Protein AF-A0A1X7T4N1-F1 (afdb_monomer_lite)

Structure (mmCIF, N/CA/C/O backbone):
data_AF-A0A1X7T4N1-F1
#
_entry.id   AF-A0A1X7T4N1-F1
#
loop_
_atom_site.group_PDB
_atom_site.id
_atom_site.type_symbol
_atom_site.label_atom_id
_atom_site.label_alt_id
_atom_site.label_comp_id
_atom_site.label_asym_id
_atom_site.label_entity_id
_atom_site.label_seq_id
_atom_site.pdbx_PDB_ins_code
_atom_site.Cartn_x
_atom_site.Cartn_y
_atom_site.Cartn_z
_atom_site.occupancy
_atom_site.B_iso_or_equiv
_atom_site.auth_seq_id
_atom_site.auth_comp_id
_atom_site.auth_asym_id
_atom_site.auth_atom_id
_atom_site.pdbx_PDB_model_num
ATOM 1 N N . MET A 1 1 ? 0.539 8.169 32.796 1.00 29.69 1 MET A N 1
ATOM 2 C CA . MET A 1 1 ? -0.488 8.700 31.880 1.00 29.69 1 MET A CA 1
ATOM 3 C C . MET A 1 1 ? -0.127 8.215 30.492 1.00 29.69 1 MET A C 1
ATOM 5 O O . MET A 1 1 ? 0.903 8.630 29.983 1.00 29.69 1 MET A O 1
ATOM 9 N N . GLU A 1 2 ? -0.883 7.270 29.940 1.00 35.09 2 GLU A N 1
ATOM 10 C CA . GLU A 1 2 ? -0.730 6.879 28.536 1.00 35.09 2 GLU A CA 1
ATOM 11 C C . GLU A 1 2 ? -1.145 8.078 27.681 1.00 35.09 2 GLU A C 1
ATOM 13 O O . GLU A 1 2 ? -2.238 8.615 27.873 1.00 35.09 2 GLU A O 1
ATOM 18 N N . GLU A 1 3 ? -0.260 8.556 26.802 1.00 34.53 3 GLU A N 1
ATOM 19 C CA . GLU A 1 3 ? -0.603 9.637 25.881 1.00 34.53 3 GLU A CA 1
ATOM 20 C C . GLU A 1 3 ? -1.884 9.258 25.127 1.00 34.53 3 GLU A C 1
ATOM 22 O O . GLU A 1 3 ? -1.980 8.145 24.590 1.00 34.53 3 GLU A O 1
ATOM 27 N N . PRO A 1 4 ? -2.887 10.151 25.053 1.00 43.91 4 PRO A N 1
ATOM 28 C CA . PRO A 1 4 ? -4.015 9.896 24.193 1.00 43.91 4 PRO A CA 1
ATOM 29 C C . PRO A 1 4 ? -3.459 9.878 22.772 1.00 43.91 4 PRO A C 1
ATOM 31 O O . PRO A 1 4 ? -3.096 10.916 22.217 1.00 43.91 4 PRO A O 1
ATOM 34 N N . ILE A 1 5 ? -3.403 8.696 22.158 1.00 49.25 5 ILE A N 1
ATOM 35 C CA . ILE A 1 5 ? -3.272 8.563 20.706 1.00 49.25 5 ILE A CA 1
ATOM 36 C C . ILE A 1 5 ? -4.593 9.086 20.129 1.00 49.25 5 ILE A C 1
ATOM 38 O O . ILE A 1 5 ? -5.535 8.361 19.830 1.00 49.25 5 ILE A O 1
ATOM 42 N N . GLY A 1 6 ? -4.687 10.412 20.116 1.00 42.44 6 GLY A N 1
ATOM 43 C CA . GLY A 1 6 ? -5.879 11.202 19.859 1.00 42.44 6 GLY A CA 1
ATOM 44 C C . GLY A 1 6 ? -5.749 12.048 18.603 1.00 42.44 6 GLY A C 1
ATOM 45 O O . GLY A 1 6 ? -6.636 12.843 18.312 1.00 42.44 6 GLY A O 1
ATOM 46 N N . SER A 1 7 ? -4.684 11.884 17.814 1.00 51.34 7 SER A N 1
ATOM 47 C CA . SER A 1 7 ? -4.579 12.587 16.541 1.00 51.34 7 SER A CA 1
ATOM 48 C C . SER A 1 7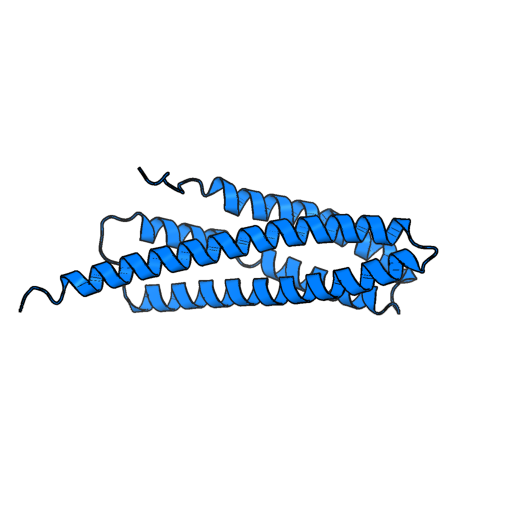 ? -4.697 11.612 15.363 1.00 51.34 7 SER A C 1
ATOM 50 O O . SER A 1 7 ? -3.736 11.098 14.794 1.00 51.34 7 SER A O 1
ATOM 52 N N . TRP A 1 8 ? -5.939 11.464 14.890 1.00 56.59 8 TRP A N 1
ATOM 53 C CA . TRP A 1 8 ? -6.275 11.078 13.506 1.00 56.59 8 TRP A CA 1
ATOM 54 C C . TRP A 1 8 ? -5.496 11.848 12.429 1.00 56.59 8 TRP A C 1
ATOM 56 O O . TRP A 1 8 ? -5.549 11.512 11.242 1.00 56.59 8 TRP A O 1
ATOM 66 N N . VAL A 1 9 ? -4.795 12.902 12.837 1.00 53.34 9 VAL A N 1
ATOM 67 C CA . VAL A 1 9 ? -3.825 13.649 12.053 1.00 53.34 9 VAL A CA 1
ATOM 68 C C . VAL A 1 9 ? -2.801 12.700 11.427 1.00 53.34 9 VAL A C 1
ATOM 70 O O . VAL A 1 9 ? -2.553 12.816 10.233 1.00 53.34 9 VAL A O 1
ATOM 73 N N . PHE A 1 10 ? -2.279 11.701 12.148 1.00 57.00 10 PHE A N 1
ATOM 74 C CA . PHE A 1 10 ? -1.190 10.854 11.636 1.00 57.00 10 PHE A CA 1
ATOM 75 C C . PHE A 1 10 ? -1.571 9.861 10.516 1.00 57.00 10 PHE A C 1
ATOM 77 O O . PHE A 1 10 ? -0.864 9.814 9.499 1.00 57.00 10 PHE A O 1
ATOM 84 N N . PRO A 1 11 ? -2.669 9.088 10.620 1.00 63.84 11 PRO A N 1
ATOM 85 C CA . PRO A 1 11 ? -3.108 8.188 9.548 1.00 63.84 11 PRO A CA 1
ATOM 86 C C . PRO A 1 11 ? -3.554 8.963 8.302 1.00 63.84 11 PRO A C 1
ATOM 88 O O . PRO A 1 11 ? -3.199 8.614 7.174 1.00 63.84 11 PRO A O 1
ATOM 91 N N . ARG A 1 12 ? -4.258 10.086 8.508 1.00 69.31 12 ARG A N 1
ATOM 92 C CA . ARG A 1 12 ? -4.685 10.992 7.434 1.00 69.31 12 ARG A CA 1
ATOM 93 C C . ARG A 1 12 ? -3.492 11.627 6.723 1.00 69.31 12 ARG A C 1
ATOM 95 O O . ARG A 1 12 ? -3.486 11.691 5.493 1.00 69.31 12 ARG A O 1
ATOM 102 N N . LEU A 1 13 ? -2.479 12.070 7.470 1.00 74.06 13 LEU A N 1
ATOM 103 C CA . LEU A 1 13 ? -1.241 12.607 6.908 1.00 74.06 13 LEU A CA 1
ATOM 104 C C . LEU A 1 13 ? -0.512 11.534 6.093 1.00 74.06 13 LEU A C 1
ATOM 106 O O . LEU A 1 13 ? -0.114 11.806 4.966 1.00 74.06 13 LEU A O 1
ATOM 110 N N . SER A 1 14 ? -0.418 10.303 6.605 1.00 76.06 14 SER A N 1
ATOM 111 C CA . SER A 1 14 ? 0.238 9.186 5.908 1.00 76.06 14 SER A CA 1
ATOM 112 C C . SER A 1 14 ? -0.446 8.857 4.575 1.00 76.06 14 SER A C 1
ATOM 114 O O . SER A 1 14 ? 0.233 8.738 3.559 1.00 76.06 14 SER A O 1
ATOM 116 N N . LEU A 1 15 ? -1.784 8.806 4.532 1.00 77.56 15 LEU A N 1
ATOM 117 C CA . LEU A 1 15 ? -2.533 8.619 3.278 1.00 77.56 15 LEU A CA 1
ATOM 118 C C . LEU A 1 15 ? -2.411 9.811 2.327 1.00 77.56 15 LEU A C 1
ATOM 120 O O . LEU A 1 15 ? -2.338 9.627 1.112 1.00 77.56 15 LEU A O 1
ATOM 124 N N . THR A 1 16 ? -2.369 11.032 2.862 1.00 82.94 16 THR A N 1
ATOM 125 C CA . THR A 1 16 ? -2.185 12.247 2.056 1.00 82.94 16 THR A CA 1
ATOM 126 C C . THR A 1 16 ? -0.805 12.251 1.400 1.00 82.94 16 THR A C 1
ATOM 128 O O . THR A 1 16 ? -0.687 12.508 0.203 1.00 82.94 16 THR A O 1
ATOM 131 N N . LEU A 1 17 ? 0.240 11.925 2.163 1.00 84.62 17 LEU A N 1
ATOM 132 C CA . LEU A 1 17 ? 1.609 11.816 1.664 1.00 84.62 17 LEU A CA 1
ATOM 133 C C . LEU A 1 17 ? 1.750 10.660 0.668 1.00 84.62 17 LEU A C 1
ATOM 135 O O . LEU A 1 17 ? 2.317 10.861 -0.402 1.00 84.62 17 LEU A O 1
ATOM 139 N N . ALA A 1 18 ? 1.147 9.500 0.950 1.00 84.12 18 ALA A N 1
ATOM 140 C CA . ALA A 1 18 ? 1.092 8.386 0.007 1.00 84.12 18 ALA A CA 1
ATOM 141 C C . ALA A 1 18 ? 0.389 8.778 -1.301 1.00 84.12 18 ALA A C 1
ATOM 143 O O . ALA A 1 18 ? 0.885 8.466 -2.378 1.00 84.12 18 ALA A O 1
ATOM 144 N N . SER A 1 19 ? -0.722 9.515 -1.228 1.00 86.06 19 SER A N 1
ATOM 145 C CA . SER A 1 19 ? -1.455 9.986 -2.412 1.00 86.06 19 SER A CA 1
ATOM 146 C C . SER A 1 19 ? -0.626 10.956 -3.252 1.00 86.06 19 SER A C 1
ATOM 148 O O . SER A 1 19 ? -0.615 10.847 -4.477 1.00 86.06 19 SER A O 1
ATOM 150 N N . LYS A 1 20 ? 0.112 11.874 -2.612 1.00 89.62 20 LYS A N 1
ATOM 151 C CA . LYS A 1 20 ? 1.045 12.773 -3.308 1.00 89.62 20 LYS A CA 1
ATOM 152 C C . LYS A 1 20 ? 2.172 11.988 -3.977 1.00 89.62 20 LYS A C 1
ATOM 154 O O . LYS A 1 20 ? 2.412 12.175 -5.167 1.00 89.62 20 LYS A O 1
ATOM 159 N N . GLU A 1 21 ? 2.812 11.073 -3.252 1.00 89.81 21 GLU A N 1
ATOM 160 C CA . GLU A 1 21 ? 3.894 10.242 -3.793 1.00 89.81 21 GLU A CA 1
ATOM 161 C C . GLU A 1 21 ? 3.414 9.369 -4.962 1.00 89.81 21 GLU A C 1
ATOM 163 O O . GLU A 1 21 ? 4.107 9.213 -5.968 1.00 89.81 21 GLU A O 1
ATOM 168 N N . MET A 1 22 ? 2.177 8.877 -4.883 1.00 91.94 22 MET A N 1
ATOM 169 C CA . MET A 1 22 ? 1.551 8.071 -5.923 1.00 91.94 22 MET A CA 1
ATOM 170 C C . MET A 1 22 ? 1.428 8.814 -7.262 1.00 91.94 22 MET A C 1
ATOM 172 O O . MET A 1 22 ? 1.519 8.188 -8.322 1.00 91.94 22 MET A O 1
ATOM 176 N N . VAL A 1 23 ? 1.259 10.142 -7.247 1.00 91.12 23 VAL A N 1
ATOM 177 C CA . VAL A 1 23 ? 1.251 10.963 -8.470 1.00 91.12 23 VAL A CA 1
ATOM 178 C C . VAL A 1 23 ? 2.623 10.937 -9.141 1.00 91.12 23 VAL A C 1
ATOM 180 O O . VAL A 1 23 ? 2.700 10.728 -10.353 1.00 91.12 23 VAL A O 1
ATOM 183 N N . TYR A 1 24 ? 3.703 11.108 -8.374 1.00 89.50 24 TYR A N 1
ATOM 184 C CA . TYR A 1 24 ? 5.071 11.051 -8.900 1.00 89.50 24 TYR A CA 1
ATOM 185 C C . TYR A 1 24 ? 5.396 9.663 -9.452 1.00 89.50 24 TYR A C 1
ATOM 187 O O . TYR A 1 24 ? 5.860 9.546 -10.589 1.00 89.50 24 TYR A O 1
ATOM 195 N N . PHE 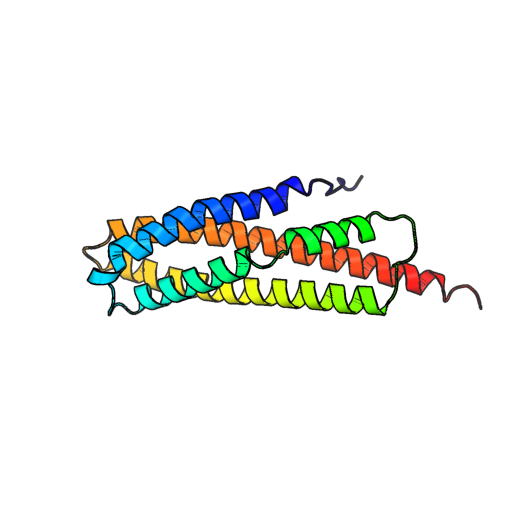A 1 25 ? 5.055 8.618 -8.698 1.00 90.50 25 PHE A N 1
ATOM 196 C CA . PHE A 1 25 ? 5.230 7.233 -9.123 1.00 90.50 25 PHE A CA 1
ATOM 197 C C . PHE A 1 25 ? 4.468 6.938 -10.427 1.00 90.50 25 PHE A C 1
ATOM 199 O O . PHE A 1 25 ? 5.055 6.453 -11.393 1.00 90.50 25 PHE A O 1
ATOM 206 N N . SER A 1 26 ? 3.192 7.332 -10.517 1.00 91.81 26 SER A N 1
ATOM 207 C CA . SER A 1 26 ? 2.371 7.134 -11.725 1.00 91.81 26 SER A CA 1
ATOM 208 C C . SER A 1 26 ? 2.927 7.884 -12.943 1.00 91.81 26 SER A C 1
ATOM 210 O O . SER A 1 26 ? 2.942 7.352 -14.054 1.00 91.81 26 SER A O 1
ATOM 212 N N . LYS A 1 27 ? 3.420 9.117 -12.752 1.00 93.00 27 LYS A N 1
ATOM 213 C CA . LYS A 1 27 ? 4.067 9.894 -13.823 1.00 93.00 27 LYS A CA 1
ATOM 214 C C . LYS A 1 27 ? 5.327 9.198 -14.335 1.00 93.00 27 LYS A C 1
ATOM 216 O O . LYS A 1 27 ? 5.540 9.145 -15.547 1.00 93.00 27 LYS A O 1
ATOM 221 N N . TRP A 1 28 ? 6.143 8.647 -13.436 1.00 91.94 28 TRP A N 1
ATOM 222 C CA . TRP A 1 28 ? 7.339 7.901 -13.822 1.00 91.94 28 TRP A CA 1
ATOM 223 C C . TRP A 1 28 ? 6.981 6.654 -14.638 1.00 91.94 28 TRP A C 1
ATOM 225 O O . TRP A 1 28 ? 7.560 6.447 -15.708 1.00 91.94 28 TRP A O 1
ATOM 235 N N . ILE A 1 29 ? 5.986 5.881 -14.184 1.00 90.81 29 ILE A N 1
ATOM 236 C CA . ILE A 1 29 ? 5.484 4.695 -14.889 1.00 90.81 29 ILE A CA 1
ATOM 237 C C . ILE A 1 29 ? 5.024 5.064 -16.297 1.00 90.81 29 ILE A C 1
ATOM 239 O O . ILE A 1 29 ? 5.440 4.434 -17.267 1.00 90.81 29 ILE A O 1
ATOM 243 N N . TYR A 1 30 ? 4.210 6.114 -16.424 1.00 92.94 30 TYR A N 1
ATOM 244 C CA . TYR A 1 30 ? 3.724 6.587 -17.717 1.00 92.94 30 TYR A CA 1
ATOM 245 C C . TYR A 1 30 ? 4.875 6.953 -18.663 1.00 92.94 30 TYR A C 1
ATOM 247 O O . TYR A 1 30 ? 4.911 6.475 -19.797 1.00 92.94 30 TYR A O 1
ATOM 255 N N . ARG A 1 31 ? 5.858 7.724 -18.177 1.00 91.19 31 ARG A N 1
ATOM 256 C CA . ARG A 1 31 ? 7.016 8.174 -18.966 1.00 91.19 31 ARG A CA 1
ATOM 257 C C . ARG A 1 31 ? 7.868 7.020 -19.501 1.00 91.19 31 ARG A C 1
ATOM 259 O O . ARG A 1 31 ? 8.401 7.127 -20.601 1.00 91.19 31 ARG A O 1
ATOM 266 N N . HIS A 1 32 ? 8.000 5.930 -18.748 1.00 88.50 32 HIS A N 1
ATOM 267 C CA . HIS A 1 32 ? 8.880 4.811 -19.109 1.00 88.50 32 HIS A CA 1
ATOM 268 C C . HIS A 1 32 ? 8.140 3.618 -19.729 1.00 88.50 32 HIS A C 1
ATOM 270 O O . HIS A 1 32 ? 8.774 2.641 -20.129 1.00 88.50 32 HIS A O 1
ATOM 276 N N . ARG A 1 33 ? 6.811 3.702 -19.869 1.00 89.31 33 ARG A N 1
ATOM 277 C CA . ARG A 1 33 ? 5.955 2.591 -20.306 1.00 89.31 33 ARG A CA 1
ATOM 278 C C . ARG A 1 33 ? 6.305 2.021 -21.669 1.00 89.31 33 ARG A C 1
ATOM 280 O O . ARG A 1 33 ? 6.275 0.805 -21.825 1.00 89.31 33 ARG A O 1
ATOM 287 N N . SER A 1 34 ? 6.595 2.866 -22.654 1.00 89.19 34 SER A N 1
ATOM 288 C CA . SER A 1 34 ? 6.948 2.412 -24.004 1.00 89.19 34 SER A CA 1
ATOM 289 C C . SER A 1 34 ? 8.300 1.698 -24.012 1.00 89.19 34 SER A C 1
ATOM 291 O O . SER A 1 34 ? 8.413 0.602 -24.557 1.00 89.19 34 SER A O 1
ATOM 293 N N . ARG A 1 35 ? 9.298 2.283 -23.339 1.00 87.19 35 ARG A N 1
ATOM 294 C CA . ARG A 1 35 ? 10.682 1.792 -23.301 1.00 87.19 35 ARG A CA 1
ATOM 295 C C . ARG A 1 35 ? 10.845 0.510 -22.485 1.00 87.19 35 ARG A C 1
ATOM 297 O O . ARG A 1 35 ? 11.610 -0.360 -22.877 1.00 87.19 35 ARG A O 1
ATOM 304 N N . LEU A 1 36 ? 10.128 0.385 -21.369 1.00 86.38 36 LEU A N 1
ATOM 305 C CA . LEU A 1 36 ? 10.270 -0.727 -20.422 1.00 86.38 36 LEU A CA 1
ATOM 306 C C . LEU A 1 36 ? 9.124 -1.745 -20.508 1.00 86.38 36 LEU A C 1
ATOM 308 O O . LEU A 1 36 ? 8.984 -2.595 -19.636 1.00 86.38 36 LEU A O 1
ATOM 312 N N . ARG A 1 37 ? 8.297 -1.715 -21.563 1.00 86.19 37 ARG A N 1
ATOM 313 C CA . ARG A 1 37 ? 7.099 -2.572 -21.669 1.00 86.19 37 ARG A CA 1
ATOM 314 C C . ARG A 1 37 ? 7.390 -4.067 -21.502 1.00 86.19 37 ARG A C 1
ATOM 316 O O . ARG A 1 37 ? 6.558 -4.773 -20.946 1.00 86.19 37 ARG A O 1
ATOM 323 N N . LYS A 1 38 ? 8.522 -4.561 -22.004 1.00 87.31 38 LYS A N 1
ATOM 324 C CA . LYS A 1 38 ? 8.900 -5.984 -21.911 1.00 87.31 38 LYS A CA 1
ATOM 325 C C . LYS A 1 38 ? 9.685 -6.314 -20.635 1.00 87.31 38 LYS A C 1
ATOM 327 O O . LYS A 1 38 ? 9.996 -7.475 -20.397 1.00 87.31 38 LYS A O 1
ATOM 332 N N . ASP A 1 39 ? 10.008 -5.310 -19.826 1.00 86.31 39 ASP A N 1
ATOM 333 C CA . ASP A 1 39 ? 10.816 -5.481 -18.631 1.00 86.31 39 ASP A CA 1
ATOM 334 C C . ASP A 1 39 ? 9.995 -6.080 -17.478 1.00 86.31 39 ASP A C 1
ATOM 336 O O . ASP A 1 39 ? 8.942 -5.563 -17.099 1.00 86.31 39 ASP A O 1
ATOM 340 N N . LYS A 1 40 ? 10.482 -7.187 -16.907 1.00 86.44 40 LYS A N 1
ATOM 341 C CA . LYS A 1 40 ? 9.792 -7.915 -15.832 1.00 86.44 40 LYS A CA 1
ATOM 342 C C . LYS A 1 40 ? 9.623 -7.069 -14.566 1.00 86.44 40 LYS A C 1
ATOM 344 O O . LYS A 1 40 ? 8.552 -7.093 -13.958 1.00 86.44 40 LYS A O 1
ATOM 349 N N . SER A 1 41 ? 10.644 -6.309 -14.178 1.00 84.50 41 SER A N 1
ATOM 350 C CA . SER A 1 41 ? 10.592 -5.447 -12.993 1.00 84.50 41 SER A CA 1
ATOM 351 C C . SER A 1 41 ? 9.650 -4.270 -13.225 1.00 84.50 41 SER A C 1
ATOM 353 O O . SER A 1 41 ? 8.871 -3.918 -12.341 1.00 84.50 41 SER A O 1
ATOM 355 N N . PHE A 1 42 ? 9.613 -3.732 -14.446 1.00 87.62 42 PHE A N 1
ATOM 356 C CA . PHE A 1 42 ? 8.624 -2.725 -14.829 1.00 87.62 42 PHE A CA 1
ATOM 357 C C . PHE A 1 42 ? 7.179 -3.249 -14.781 1.00 87.62 42 PHE A C 1
ATOM 359 O O . PHE A 1 42 ? 6.285 -2.546 -14.310 1.00 87.62 42 PHE A O 1
ATOM 366 N N . GLN A 1 43 ? 6.928 -4.493 -15.203 1.00 89.81 43 GLN A N 1
ATOM 367 C CA . GLN A 1 43 ? 5.598 -5.108 -15.074 1.00 89.81 43 GLN A CA 1
ATOM 368 C C . GLN A 1 43 ? 5.165 -5.264 -13.609 1.00 89.81 43 GLN A C 1
ATOM 370 O O . GLN A 1 43 ? 4.006 -5.002 -13.280 1.00 89.81 43 GLN A O 1
ATOM 375 N N . ARG A 1 44 ? 6.091 -5.606 -12.704 1.00 90.00 44 ARG A N 1
ATOM 376 C CA . ARG A 1 44 ? 5.808 -5.623 -11.257 1.00 90.00 44 ARG A CA 1
ATOM 377 C C . ARG A 1 44 ? 5.501 -4.230 -10.715 1.00 90.00 44 ARG A C 1
ATOM 379 O O . ARG A 1 44 ? 4.539 -4.066 -9.969 1.00 90.00 44 ARG A O 1
ATOM 386 N N . LEU A 1 45 ? 6.250 -3.213 -11.139 1.00 90.56 45 LEU A N 1
ATOM 387 C CA . LEU A 1 45 ? 5.982 -1.821 -10.772 1.00 90.56 45 LEU A CA 1
ATOM 388 C C . LEU A 1 45 ? 4.591 -1.351 -11.236 1.00 90.56 45 LEU A C 1
ATOM 390 O O . LEU A 1 45 ? 3.882 -0.699 -10.472 1.00 90.56 45 LEU A O 1
ATOM 394 N N . LEU A 1 46 ? 4.156 -1.740 -12.440 1.00 91.12 46 LEU A N 1
ATOM 395 C CA . LEU A 1 46 ? 2.789 -1.507 -12.930 1.00 91.12 46 LEU A CA 1
ATOM 396 C C . LEU A 1 46 ? 1.727 -2.205 -12.067 1.00 91.12 46 LEU A C 1
ATOM 398 O O . LEU A 1 46 ? 0.661 -1.643 -11.809 1.00 91.12 46 LEU A O 1
ATOM 402 N N . GLN A 1 47 ? 1.990 -3.437 -11.627 1.00 92.06 47 GLN A N 1
ATOM 403 C CA . GLN A 1 47 ? 1.086 -4.161 -10.735 1.00 92.06 47 GLN A CA 1
ATOM 404 C C . GLN A 1 47 ? 0.964 -3.451 -9.381 1.00 92.06 47 GLN A C 1
ATOM 406 O O . GLN A 1 47 ? -0.154 -3.213 -8.920 1.00 92.06 47 GLN A O 1
ATOM 411 N N . ILE A 1 48 ? 2.090 -3.047 -8.788 1.00 91.56 48 ILE A N 1
ATOM 412 C CA . ILE A 1 48 ? 2.121 -2.262 -7.548 1.00 91.56 48 ILE A CA 1
ATOM 413 C C . ILE A 1 48 ? 1.344 -0.953 -7.721 1.00 91.56 48 ILE A C 1
ATOM 415 O O . ILE A 1 48 ? 0.515 -0.621 -6.876 1.00 91.56 48 ILE A O 1
ATOM 419 N N . GLU A 1 49 ? 1.539 -0.246 -8.840 1.00 93.12 49 GLU A N 1
ATOM 420 C CA . GLU A 1 49 ? 0.830 1.001 -9.138 1.00 93.12 49 GLU A CA 1
ATOM 421 C C . GLU A 1 49 ? -0.694 0.817 -9.048 1.00 93.12 49 GLU A C 1
ATOM 423 O O . GLU A 1 49 ? -1.400 1.598 -8.405 1.00 93.12 49 GLU A O 1
ATOM 428 N N . ARG A 1 50 ? -1.216 -0.245 -9.672 1.00 91.69 50 ARG A N 1
ATOM 429 C CA . ARG A 1 50 ? -2.652 -0.561 -9.668 1.00 91.69 50 ARG A CA 1
ATOM 430 C C . ARG A 1 50 ? -3.154 -0.911 -8.273 1.00 91.69 50 ARG A C 1
ATOM 432 O O . ARG A 1 50 ? -4.230 -0.452 -7.889 1.00 91.69 50 ARG A O 1
ATOM 439 N N . LEU A 1 51 ? -2.389 -1.700 -7.522 1.00 90.88 51 LEU A N 1
ATOM 440 C CA . LEU A 1 51 ? -2.768 -2.128 -6.178 1.00 90.88 51 LEU A CA 1
ATOM 441 C C . LEU A 1 51 ? -2.801 -0.956 -5.193 1.00 90.88 51 LEU A C 1
ATOM 443 O O . LEU A 1 51 ? -3.757 -0.859 -4.422 1.00 90.88 51 LEU A O 1
ATOM 447 N N . ILE A 1 52 ? -1.832 -0.035 -5.263 1.00 88.19 52 ILE A N 1
ATOM 448 C CA . ILE A 1 52 ? -1.831 1.191 -4.450 1.00 88.19 52 ILE A CA 1
ATOM 449 C C . ILE A 1 52 ? -3.005 2.093 -4.848 1.00 88.19 52 ILE A C 1
ATOM 451 O O . ILE A 1 52 ? -3.724 2.573 -3.977 1.00 88.19 52 ILE A O 1
ATOM 455 N N . LYS A 1 53 ? -3.274 2.291 -6.148 1.00 89.38 53 LYS A N 1
ATOM 456 C CA . LYS A 1 53 ? -4.446 3.076 -6.591 1.00 89.38 53 LYS A CA 1
ATOM 457 C C . LYS A 1 53 ? -5.757 2.487 -6.083 1.00 89.38 53 LYS A C 1
ATOM 459 O O . LYS A 1 53 ? -6.643 3.237 -5.687 1.00 89.38 53 LYS A O 1
ATOM 464 N N . ARG A 1 54 ? -5.895 1.158 -6.105 1.00 88.38 54 ARG A N 1
ATOM 465 C CA . ARG A 1 54 ? -7.072 0.475 -5.559 1.00 88.38 54 ARG A CA 1
ATOM 466 C C . ARG A 1 54 ? -7.173 0.695 -4.054 1.00 88.38 54 ARG A C 1
ATOM 468 O O . ARG A 1 54 ? -8.247 1.052 -3.595 1.00 88.38 54 ARG A O 1
ATOM 475 N N . TYR A 1 55 ? -6.065 0.564 -3.328 1.00 85.12 55 TYR A N 1
ATOM 476 C CA . TYR A 1 55 ? -6.008 0.813 -1.890 1.00 85.12 55 TYR A CA 1
ATOM 477 C C . TYR A 1 55 ? -6.439 2.231 -1.513 1.00 85.12 55 TYR A C 1
ATOM 479 O O . TYR A 1 55 ? -7.314 2.403 -0.675 1.00 85.12 55 TYR A O 1
ATOM 487 N N . LEU A 1 56 ? -5.876 3.246 -2.175 1.00 82.75 56 LEU A N 1
ATOM 488 C CA . LEU A 1 56 ? -6.185 4.652 -1.902 1.00 82.75 56 LEU A CA 1
ATOM 489 C C . LEU A 1 56 ? -7.650 5.015 -2.197 1.00 82.75 56 LEU A C 1
ATOM 491 O O . LEU A 1 56 ? -8.139 6.018 -1.685 1.00 82.75 56 LEU A O 1
ATOM 495 N N . LYS A 1 57 ? -8.354 4.216 -3.011 1.00 83.00 57 LYS A N 1
ATOM 496 C CA . LYS A 1 57 ? -9.801 4.353 -3.233 1.00 83.00 57 LYS A CA 1
ATOM 497 C C . LYS A 1 57 ? -10.642 3.724 -2.124 1.00 83.00 57 LYS A C 1
ATOM 499 O O . LYS A 1 57 ? -11.806 4.093 -1.989 1.00 83.00 57 LYS A O 1
ATOM 504 N N . ILE A 1 58 ? -10.101 2.772 -1.364 1.00 78.88 58 ILE A N 1
ATOM 505 C CA . ILE A 1 58 ? -10.815 2.205 -0.222 1.00 78.88 58 ILE A CA 1
ATOM 506 C C . ILE A 1 58 ? -10.944 3.324 0.807 1.00 78.88 58 ILE A C 1
ATOM 508 O O . ILE A 1 58 ? -9.952 3.922 1.222 1.00 78.88 58 ILE A O 1
ATOM 512 N N . ASN A 1 59 ? -12.175 3.626 1.219 1.00 71.00 59 ASN A N 1
ATOM 513 C CA . ASN A 1 59 ? -12.463 4.707 2.157 1.00 71.00 59 ASN A CA 1
ATOM 514 C C . ASN A 1 59 ? -12.139 4.304 3.607 1.00 71.00 59 ASN A C 1
ATOM 516 O O . ASN A 1 59 ? -12.967 4.393 4.516 1.00 71.00 59 ASN A O 1
ATOM 520 N N . ILE A 1 60 ? -10.905 3.849 3.822 1.00 70.31 60 ILE A N 1
ATOM 521 C CA . ILE A 1 60 ? -10.394 3.403 5.117 1.00 70.31 60 ILE A CA 1
ATOM 522 C C . ILE A 1 60 ? -10.405 4.558 6.107 1.00 70.31 60 ILE A C 1
ATOM 524 O O . ILE A 1 60 ? -10.622 4.341 7.288 1.00 70.31 60 ILE A O 1
ATOM 528 N N . THR A 1 61 ? -10.284 5.803 5.643 1.00 68.62 61 THR A N 1
ATOM 529 C CA . THR A 1 61 ? -10.444 6.983 6.496 1.00 68.62 61 THR A CA 1
ATOM 530 C C . THR A 1 61 ? -11.795 7.042 7.192 1.00 68.62 61 THR A C 1
ATOM 532 O O . THR A 1 61 ? -11.846 7.447 8.349 1.00 68.62 61 THR A O 1
ATOM 535 N N . ASN A 1 62 ? -12.883 6.662 6.519 1.00 73.38 62 ASN A N 1
ATOM 536 C CA . ASN A 1 62 ? -14.206 6.679 7.135 1.00 73.38 62 ASN A CA 1
ATOM 537 C C . ASN A 1 62 ? -14.398 5.494 8.078 1.00 73.38 62 ASN A C 1
ATOM 539 O O . ASN A 1 62 ? -14.865 5.707 9.194 1.00 73.38 62 ASN A O 1
ATOM 543 N N . LEU A 1 63 ? -13.967 4.294 7.671 1.00 71.31 63 LEU A N 1
ATOM 544 C CA . LEU A 1 63 ? -13.987 3.109 8.535 1.00 71.31 63 LEU A CA 1
ATOM 545 C C . LEU A 1 63 ? -13.208 3.369 9.817 1.00 71.31 63 LEU A C 1
ATOM 547 O O . LEU A 1 63 ? -13.721 3.249 10.921 1.00 71.31 63 LEU A O 1
ATOM 551 N N . ALA A 1 64 ? -11.976 3.828 9.672 1.00 68.00 64 ALA A N 1
ATOM 552 C CA . ALA A 1 64 ? -11.102 4.069 10.789 1.00 68.00 64 ALA A CA 1
ATOM 553 C C . ALA A 1 64 ? -11.712 5.169 11.696 1.00 68.00 64 ALA A C 1
ATOM 555 O O . ALA A 1 64 ? -11.841 4.941 12.895 1.00 68.00 64 ALA A O 1
ATOM 556 N N . LYS A 1 65 ? -12.220 6.296 11.158 1.00 72.31 65 LYS A N 1
ATOM 557 C CA . LYS A 1 65 ? -12.932 7.326 11.957 1.00 72.31 65 LYS A CA 1
ATOM 558 C C . LYS A 1 65 ? -14.099 6.763 12.768 1.00 72.31 65 LYS A C 1
ATOM 560 O O . LYS A 1 65 ? -14.270 7.159 13.920 1.00 72.31 65 LYS A O 1
ATOM 565 N N . GLN A 1 66 ? -14.890 5.871 12.174 1.00 73.81 66 GLN A N 1
ATOM 566 C CA . GLN A 1 66 ? -15.972 5.181 12.873 1.00 73.81 66 GLN A CA 1
ATOM 567 C C . GLN A 1 66 ? -15.416 4.320 14.017 1.00 73.81 66 GLN A C 1
ATOM 569 O O . GLN A 1 66 ? -15.914 4.449 15.132 1.00 73.81 66 GLN A O 1
ATOM 574 N N . ALA A 1 67 ? -14.318 3.579 13.802 1.00 70.56 67 ALA A N 1
ATOM 575 C CA . ALA A 1 67 ? -13.650 2.816 14.865 1.00 70.56 67 ALA A CA 1
ATOM 576 C C . ALA A 1 67 ? -13.279 3.677 16.069 1.00 70.56 67 ALA A C 1
ATOM 578 O O . ALA A 1 67 ? -13.562 3.302 17.198 1.00 70.56 67 ALA A O 1
ATOM 579 N N . LEU A 1 68 ? -12.618 4.822 15.857 1.00 71.31 68 LEU A N 1
ATOM 580 C CA . LEU A 1 68 ? -12.187 5.636 16.998 1.00 71.31 68 LEU A CA 1
ATOM 581 C C . LEU A 1 68 ? -13.361 6.327 17.688 1.00 71.31 68 LEU A C 1
ATOM 583 O O . LEU A 1 68 ? -13.294 6.530 18.896 1.00 71.31 68 LEU A O 1
ATOM 587 N N . LYS A 1 69 ? -14.443 6.652 16.969 1.00 75.44 69 LYS A N 1
ATOM 588 C CA . LYS A 1 69 ? -15.679 7.114 17.615 1.00 75.44 69 LYS A CA 1
ATOM 589 C C . LYS A 1 69 ? -16.247 6.024 18.529 1.00 75.44 69 LYS A C 1
ATOM 591 O O . LYS A 1 69 ? -16.605 6.326 19.662 1.00 75.44 69 LYS A O 1
ATOM 596 N N . GLU A 1 70 ? -16.263 4.777 18.059 1.00 73.12 70 GLU A N 1
ATOM 597 C CA . GLU A 1 70 ? -16.685 3.620 18.853 1.00 73.12 70 GLU A CA 1
ATOM 598 C C . GLU A 1 70 ? -15.723 3.299 19.997 1.00 73.12 70 GLU A C 1
ATOM 600 O O . GLU A 1 70 ? -16.180 2.911 21.057 1.00 73.12 70 GLU A O 1
ATOM 605 N N . ILE A 1 71 ? -14.409 3.490 19.857 1.00 71.56 71 ILE A N 1
ATOM 606 C CA . ILE A 1 71 ? -13.455 3.315 20.967 1.00 71.56 71 ILE A CA 1
ATOM 607 C C . ILE A 1 71 ? -13.706 4.373 22.048 1.00 71.56 71 ILE A C 1
ATOM 609 O O . ILE A 1 71 ? -13.817 4.030 23.225 1.00 71.56 71 ILE A O 1
ATOM 613 N N . ASN A 1 72 ? -13.851 5.636 21.644 1.00 70.25 72 ASN A N 1
ATOM 614 C CA . ASN A 1 72 ? -13.950 6.781 22.551 1.00 70.25 72 ASN A CA 1
ATOM 615 C C . ASN A 1 72 ? -15.347 6.987 23.156 1.00 70.25 72 ASN A C 1
ATOM 617 O O . ASN A 1 72 ? -15.497 7.804 24.062 1.00 70.25 72 ASN A O 1
ATOM 621 N N . SER A 1 73 ? -16.378 6.292 22.667 1.00 74.25 73 SER A N 1
ATOM 622 C CA . SER A 1 73 ? -17.711 6.352 23.266 1.00 74.25 73 SER A CA 1
ATOM 623 C C . SER A 1 73 ? -17.693 5.743 24.675 1.00 74.25 73 SER A C 1
ATOM 625 O O . SER A 1 73 ? -17.081 4.706 24.915 1.00 74.25 73 SER A O 1
ATOM 627 N N . SER A 1 74 ? -18.368 6.364 25.639 1.00 58.22 74 SER A N 1
ATOM 628 C CA . SER A 1 74 ? -18.506 5.824 27.002 1.00 58.22 74 SER A CA 1
ATOM 629 C C . SER A 1 74 ? -19.529 4.680 27.104 1.00 58.22 74 SER A C 1
ATOM 631 O O . SER A 1 74 ? -19.628 4.038 28.145 1.00 58.22 74 SER A O 1
ATOM 633 N N . GLY A 1 75 ? -20.294 4.423 26.036 1.00 59.84 75 GLY A N 1
ATOM 634 C CA . GLY A 1 75 ? -21.347 3.407 25.984 1.00 59.84 75 GLY A CA 1
ATOM 635 C C . GLY A 1 75 ? -20.876 2.017 25.541 1.00 59.84 75 GLY A C 1
ATOM 636 O O . GLY A 1 75 ? -19.761 1.838 25.041 1.00 59.84 75 GLY A O 1
ATOM 637 N N . ARG A 1 76 ? -21.767 1.025 25.706 1.00 58.03 76 ARG A N 1
ATOM 638 C CA . A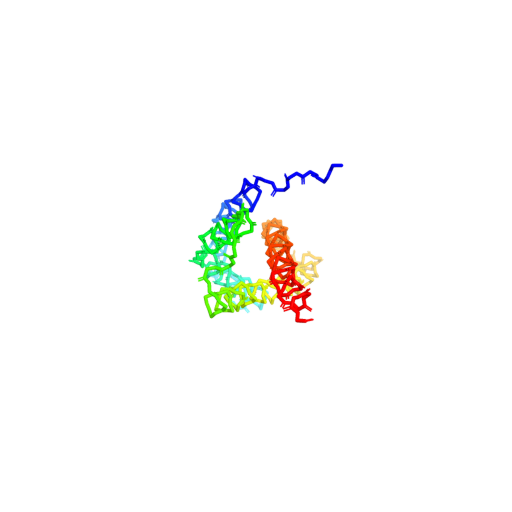RG A 1 76 ? -21.640 -0.310 25.094 1.00 58.03 76 ARG A CA 1
ATOM 639 C C . ARG A 1 76 ? -21.567 -0.191 23.566 1.00 58.03 76 ARG A C 1
ATOM 641 O O . ARG A 1 76 ? -22.118 0.735 22.977 1.00 58.03 76 ARG A O 1
ATOM 648 N N . ILE A 1 77 ? -20.900 -1.160 22.946 1.00 60.22 77 ILE A N 1
ATOM 649 C CA . ILE A 1 77 ? -20.780 -1.279 21.490 1.00 60.22 77 ILE A CA 1
ATOM 650 C C . ILE A 1 77 ? -22.180 -1.422 20.864 1.00 60.22 77 ILE A C 1
ATOM 652 O O . ILE A 1 77 ? -23.000 -2.198 21.352 1.00 60.22 77 ILE A O 1
ATOM 656 N N . VAL A 1 78 ? -22.437 -0.664 19.791 1.00 58.59 78 VAL A N 1
ATOM 657 C CA . VAL A 1 78 ? -23.777 -0.388 19.224 1.00 58.59 78 VAL A CA 1
ATOM 658 C C . VAL A 1 78 ? -24.502 -1.628 18.662 1.00 58.59 78 VAL A C 1
ATOM 660 O O . VAL A 1 78 ? -25.725 -1.632 18.587 1.00 58.59 78 VAL A O 1
ATOM 663 N N . SER A 1 79 ? -23.798 -2.716 18.343 1.00 66.19 79 SER A N 1
ATOM 664 C CA . SER A 1 79 ? -24.315 -4.099 18.283 1.00 66.19 79 SER A CA 1
ATOM 665 C C . SER A 1 79 ? -23.165 -5.052 17.933 1.00 66.19 79 SER A C 1
ATOM 667 O O . SER A 1 79 ? -22.243 -4.670 17.207 1.00 66.19 79 SER A O 1
ATOM 669 N N . SER A 1 80 ? -23.204 -6.299 18.412 1.00 66.50 80 SER A N 1
ATOM 670 C CA . SER A 1 80 ? -22.155 -7.301 18.144 1.00 66.50 80 SER A CA 1
ATOM 671 C C . SER A 1 80 ? -21.996 -7.611 16.649 1.00 66.50 80 SER A C 1
ATOM 673 O O . SER A 1 80 ? -20.880 -7.736 16.158 1.00 66.50 80 SER A O 1
ATOM 675 N N . THR A 1 81 ? -23.087 -7.647 15.881 1.00 72.25 81 THR A N 1
ATOM 676 C CA . THR A 1 81 ? -23.067 -7.882 14.426 1.00 72.25 81 THR A CA 1
ATOM 677 C C . THR A 1 81 ? -22.435 -6.738 13.635 1.00 72.25 81 THR A C 1
ATOM 679 O O . THR A 1 81 ? -21.662 -6.993 12.709 1.00 72.25 81 THR A O 1
ATOM 682 N N . GLN A 1 82 ? -22.709 -5.480 13.997 1.00 70.38 82 GLN A N 1
ATOM 683 C CA . GLN A 1 82 ? -22.054 -4.331 13.361 1.00 70.38 82 GLN A CA 1
ATOM 684 C C . GLN A 1 82 ? -20.560 -4.291 13.691 1.00 70.38 82 GLN A C 1
ATOM 686 O O . GLN A 1 82 ? -19.758 -4.018 12.801 1.00 70.38 82 GLN A O 1
ATOM 691 N N . LEU A 1 83 ? -20.176 -4.623 14.929 1.00 71.56 83 LEU A N 1
ATOM 692 C CA . LEU A 1 83 ? -18.773 -4.709 15.332 1.00 71.56 83 LEU A CA 1
ATOM 693 C C . LEU A 1 83 ? -18.024 -5.814 14.579 1.00 71.56 83 LEU A C 1
ATOM 695 O O . LEU A 1 83 ? -16.933 -5.563 14.078 1.00 71.56 83 LEU A O 1
ATOM 699 N N . ILE A 1 84 ? -18.610 -7.008 14.452 1.00 76.31 84 ILE A N 1
ATOM 700 C CA . ILE A 1 84 ? -18.000 -8.121 13.710 1.00 76.31 84 ILE A CA 1
ATOM 701 C C . ILE A 1 84 ? -17.789 -7.721 12.250 1.00 76.31 84 ILE A C 1
ATOM 703 O O . ILE A 1 84 ? -16.664 -7.781 11.762 1.00 76.31 84 ILE A O 1
ATOM 707 N N . SER A 1 85 ? -18.832 -7.224 11.574 1.00 76.31 85 SER A N 1
ATOM 708 C CA . SER A 1 85 ? -18.716 -6.744 10.189 1.00 76.31 85 SER A CA 1
ATOM 709 C C . SER A 1 85 ? -17.633 -5.674 10.048 1.00 76.31 85 SER A C 1
ATOM 711 O O . SER A 1 85 ? -16.920 -5.628 9.044 1.00 76.31 85 SER A O 1
ATOM 713 N N . PHE A 1 86 ? -17.515 -4.801 11.042 1.00 73.31 86 PHE A N 1
ATOM 714 C CA . PHE A 1 86 ? -16.534 -3.733 11.064 1.00 73.31 86 PHE A CA 1
ATOM 715 C C . PHE A 1 86 ? -15.098 -4.259 11.244 1.00 73.31 86 PHE A C 1
ATOM 717 O O . PHE A 1 86 ? -14.190 -3.882 10.498 1.00 73.31 86 PHE A O 1
ATOM 724 N N . MET A 1 87 ? -14.893 -5.184 12.183 1.00 76.88 87 MET A N 1
ATOM 725 C CA . MET A 1 87 ? -13.609 -5.841 12.434 1.00 76.88 87 MET A CA 1
ATOM 726 C C . MET A 1 87 ? -13.150 -6.677 11.236 1.00 76.88 87 MET A C 1
ATOM 728 O O . MET A 1 87 ? -11.960 -6.660 10.905 1.00 76.88 87 MET A O 1
ATOM 732 N N . THR A 1 88 ? -14.073 -7.344 10.538 1.00 83.31 88 THR A N 1
ATOM 733 C CA . THR A 1 88 ? -13.786 -8.057 9.285 1.00 83.31 88 THR A CA 1
ATOM 734 C C . THR A 1 88 ? -13.291 -7.096 8.206 1.00 83.31 88 THR A C 1
ATOM 736 O O . THR A 1 88 ? -12.212 -7.306 7.659 1.00 83.31 88 THR A O 1
ATOM 739 N N . GLN A 1 89 ? -13.992 -5.981 7.970 1.00 81.94 89 GLN A N 1
ATOM 740 C CA . GLN A 1 89 ? -13.583 -4.988 6.965 1.00 81.94 89 GLN A CA 1
ATOM 741 C C . GLN 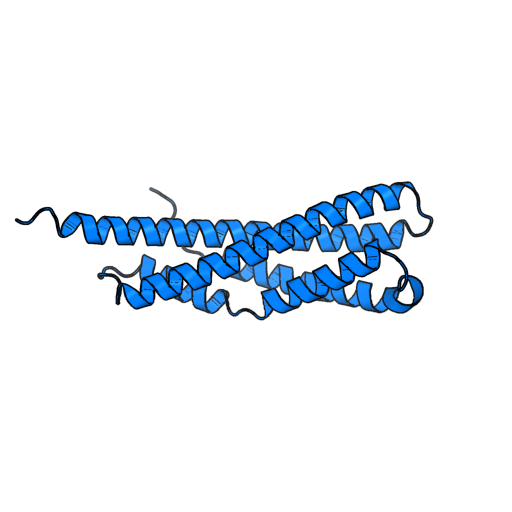A 1 89 ? -12.205 -4.379 7.255 1.00 81.94 89 GLN A C 1
ATOM 743 O O . GLN A 1 89 ? -11.404 -4.196 6.334 1.00 81.94 89 GLN A O 1
ATOM 748 N N . LEU A 1 90 ? -11.903 -4.076 8.523 1.00 80.25 90 LEU A N 1
ATOM 749 C CA . LEU A 1 90 ? -10.568 -3.619 8.915 1.00 80.25 90 LEU A CA 1
ATOM 750 C C . LEU A 1 90 ? -9.508 -4.697 8.672 1.00 80.25 90 LEU A C 1
ATOM 752 O O . LEU A 1 90 ? -8.439 -4.382 8.156 1.00 80.25 90 LEU A O 1
ATOM 756 N N . SER A 1 91 ? -9.808 -5.956 8.995 1.00 85.25 91 SER A N 1
ATOM 757 C CA . SER A 1 91 ? -8.870 -7.074 8.834 1.00 85.25 91 SER A CA 1
ATOM 758 C C . SER A 1 91 ? -8.549 -7.334 7.368 1.00 85.25 91 SER A C 1
ATOM 760 O O . SER A 1 91 ? -7.375 -7.447 7.014 1.00 85.25 91 SER A O 1
ATOM 762 N N . ASP A 1 92 ? -9.562 -7.324 6.503 1.00 86.19 92 ASP A N 1
ATOM 763 C CA . ASP A 1 92 ? -9.397 -7.468 5.057 1.00 86.19 92 ASP A CA 1
ATOM 764 C C . ASP A 1 92 ? -8.532 -6.341 4.480 1.00 86.19 92 ASP A C 1
ATOM 766 O O . ASP A 1 92 ? -7.620 -6.584 3.683 1.00 86.19 92 ASP A O 1
ATOM 770 N N . CYS A 1 93 ? -8.759 -5.100 4.927 1.00 83.25 93 CYS A N 1
ATOM 771 C CA . CYS A 1 93 ? -7.938 -3.958 4.530 1.00 83.25 93 CYS A CA 1
ATOM 772 C C . CYS A 1 93 ? -6.487 -4.109 5.005 1.00 83.25 93 CYS A C 1
ATOM 774 O O . CYS A 1 93 ? -5.560 -3.880 4.226 1.00 83.25 93 CYS A O 1
ATOM 776 N N . THR A 1 94 ? -6.269 -4.510 6.258 1.00 84.12 94 THR A N 1
ATOM 777 C CA . THR A 1 94 ? -4.931 -4.725 6.822 1.00 84.12 94 THR A CA 1
ATOM 778 C C . THR A 1 94 ? -4.179 -5.818 6.059 1.00 84.12 94 THR A C 1
ATOM 780 O O . THR A 1 94 ? -3.037 -5.605 5.642 1.00 84.12 94 THR A O 1
ATOM 783 N N . LEU A 1 95 ? -4.826 -6.958 5.796 1.00 87.44 95 LEU A N 1
ATOM 784 C CA . LEU A 1 95 ? -4.251 -8.066 5.028 1.00 87.44 95 LEU A CA 1
ATOM 785 C C . LEU A 1 95 ? -3.889 -7.644 3.603 1.00 87.44 95 LEU A C 1
ATOM 787 O O . LEU A 1 95 ? -2.793 -7.957 3.132 1.00 87.44 95 LEU A O 1
ATOM 791 N N . TYR A 1 96 ? -4.763 -6.881 2.944 1.00 88.38 96 TYR A N 1
ATOM 792 C CA . TYR A 1 96 ? -4.498 -6.340 1.614 1.00 88.38 96 TYR A CA 1
ATOM 793 C C . TYR A 1 96 ? -3.216 -5.491 1.591 1.00 88.38 96 TYR A C 1
ATOM 795 O O . TYR A 1 96 ? -2.370 -5.657 0.708 1.00 88.38 96 TYR A O 1
ATOM 803 N N . VAL A 1 97 ? -3.028 -4.601 2.573 1.00 85.25 97 VAL A N 1
ATOM 804 C CA . VAL A 1 97 ? -1.822 -3.757 2.636 1.00 85.25 97 VAL A CA 1
ATOM 805 C C . VAL A 1 97 ? -0.580 -4.575 2.965 1.00 85.25 97 VAL A C 1
ATOM 807 O O . VAL A 1 97 ? 0.470 -4.328 2.381 1.00 85.25 97 VAL A O 1
ATOM 810 N N . ILE A 1 98 ? -0.675 -5.578 3.840 1.00 87.19 98 ILE A N 1
ATOM 811 C CA . ILE A 1 98 ? 0.453 -6.471 4.142 1.00 87.19 98 ILE A CA 1
ATOM 812 C C . ILE A 1 98 ? 0.910 -7.214 2.881 1.00 87.19 98 ILE A C 1
ATOM 814 O O . ILE A 1 98 ? 2.108 -7.271 2.599 1.00 87.19 98 ILE A O 1
ATOM 818 N N . GLN A 1 99 ? -0.022 -7.753 2.092 1.00 89.25 99 GLN A N 1
ATOM 819 C CA . GLN A 1 99 ? 0.303 -8.418 0.826 1.00 89.25 99 GLN A CA 1
ATOM 820 C C . GLN A 1 99 ? 0.968 -7.455 -0.166 1.00 89.25 99 GLN A C 1
ATOM 822 O O . GLN A 1 99 ? 1.959 -7.807 -0.809 1.00 89.25 99 GLN A O 1
ATOM 827 N N . LEU A 1 100 ? 0.470 -6.220 -0.249 1.00 89.50 100 LEU A N 1
ATOM 828 C CA . LEU A 1 100 ? 1.072 -5.166 -1.059 1.00 89.50 100 LEU A CA 1
ATOM 829 C C . LEU A 1 100 ? 2.497 -4.824 -0.597 1.00 89.50 100 LEU A C 1
ATOM 831 O O . LEU A 1 100 ? 3.393 -4.726 -1.432 1.00 89.50 100 LEU A O 1
ATOM 835 N N . LEU A 1 101 ? 2.736 -4.701 0.710 1.00 88.25 101 LEU A N 1
ATOM 836 C CA . LEU A 1 101 ? 4.065 -4.429 1.266 1.00 88.25 101 LEU A CA 1
ATOM 837 C C . LEU A 1 101 ? 5.059 -5.552 0.951 1.00 88.25 101 LEU A C 1
ATOM 839 O O . LEU A 1 101 ? 6.180 -5.250 0.550 1.00 88.25 101 LEU A O 1
ATOM 843 N N . LYS A 1 102 ? 4.642 -6.822 1.045 1.00 89.44 102 LYS A N 1
ATOM 844 C CA . LYS A 1 102 ? 5.473 -7.977 0.652 1.00 89.44 102 LYS A CA 1
ATOM 845 C C . LYS A 1 102 ? 5.837 -7.941 -0.835 1.00 89.44 102 LYS A C 1
ATOM 847 O O . LYS A 1 102 ? 6.982 -8.189 -1.210 1.00 89.44 102 LYS A O 1
ATOM 852 N N . LEU A 1 103 ? 4.878 -7.591 -1.697 1.00 89.62 103 LEU A N 1
ATOM 853 C CA . LEU A 1 103 ? 5.142 -7.425 -3.128 1.00 89.62 103 LEU A CA 1
ATOM 854 C C . LEU A 1 103 ? 6.138 -6.284 -3.383 1.00 89.62 103 LEU A C 1
ATOM 856 O O . LEU A 1 103 ? 7.065 -6.446 -4.179 1.00 89.62 103 LEU A O 1
ATOM 860 N N . MET A 1 104 ? 5.972 -5.151 -2.698 1.00 88.31 104 MET A N 1
ATOM 861 C CA . MET A 1 104 ? 6.891 -4.015 -2.794 1.00 88.31 104 MET A CA 1
ATOM 862 C C . MET A 1 104 ? 8.301 -4.399 -2.339 1.00 88.31 104 MET A C 1
ATOM 864 O O . MET A 1 104 ? 9.246 -4.120 -3.065 1.00 88.31 104 MET A O 1
ATOM 868 N N . GLU A 1 105 ? 8.438 -5.104 -1.215 1.00 87.06 105 GLU A N 1
ATOM 869 C CA . GLU A 1 105 ? 9.711 -5.620 -0.689 1.00 87.06 105 GLU A CA 1
ATOM 870 C C . GLU A 1 105 ? 10.441 -6.518 -1.692 1.00 87.06 105 GLU A C 1
ATOM 872 O O . GLU A 1 105 ? 11.586 -6.248 -2.048 1.00 87.06 105 GLU A O 1
ATOM 877 N N . SER A 1 106 ? 9.754 -7.518 -2.251 1.00 88.44 106 SER A N 1
ATOM 878 C CA . SER A 1 106 ? 10.352 -8.367 -3.292 1.00 88.44 106 SER A CA 1
ATOM 879 C C . SER A 1 106 ? 10.766 -7.571 -4.537 1.00 88.44 106 SER A C 1
ATOM 881 O O . SER A 1 106 ? 11.766 -7.877 -5.180 1.00 88.44 106 SER A O 1
ATOM 883 N N . THR A 1 107 ? 10.019 -6.514 -4.871 1.00 86.31 107 THR A N 1
ATOM 884 C CA . THR A 1 107 ? 10.323 -5.657 -6.021 1.00 86.31 107 THR A CA 1
ATOM 885 C C . THR A 1 107 ? 11.511 -4.738 -5.741 1.00 86.31 107 THR A C 1
ATOM 887 O O . THR A 1 107 ? 12.273 -4.468 -6.664 1.00 86.31 107 THR A O 1
ATOM 890 N N . PHE A 1 108 ? 11.725 -4.300 -4.495 1.00 83.12 108 PHE A N 1
ATOM 891 C CA . PHE A 1 108 ? 12.936 -3.566 -4.120 1.00 83.12 108 PHE A CA 1
ATOM 892 C C . PHE A 1 108 ? 14.188 -4.385 -4.366 1.00 83.12 108 PHE A C 1
ATOM 894 O O . PHE A 1 108 ? 15.101 -3.884 -5.011 1.00 83.12 108 PHE A O 1
ATOM 901 N N . ASN A 1 109 ? 14.214 -5.631 -3.896 1.00 81.69 109 ASN A N 1
ATOM 902 C CA . ASN A 1 109 ? 15.390 -6.487 -4.034 1.00 81.69 109 ASN A CA 1
ATOM 903 C C . ASN A 1 109 ? 15.761 -6.681 -5.512 1.00 81.69 109 ASN A C 1
ATOM 905 O O . ASN A 1 109 ? 16.915 -6.485 -5.892 1.00 81.69 109 ASN A O 1
ATOM 909 N N . ASP A 1 110 ? 14.763 -6.934 -6.364 1.00 82.19 110 ASP A N 1
ATOM 910 C CA . ASP A 1 110 ? 14.952 -7.028 -7.816 1.00 82.19 110 ASP A CA 1
ATOM 911 C C . ASP A 1 110 ? 15.467 -5.717 -8.439 1.00 82.19 110 ASP A C 1
ATOM 913 O O . ASP A 1 110 ? 16.273 -5.739 -9.370 1.00 82.19 110 ASP A O 1
ATOM 917 N N . LEU A 1 111 ? 14.976 -4.563 -7.976 1.00 82.50 111 LEU A N 1
ATOM 918 C CA . LEU A 1 111 ? 15.394 -3.257 -8.492 1.00 82.50 111 LEU A CA 1
ATOM 919 C C . LEU A 1 111 ? 16.804 -2.881 -8.042 1.00 82.50 111 LEU A C 1
ATOM 921 O O . LEU A 1 111 ? 17.548 -2.331 -8.848 1.00 82.50 111 LEU A O 1
ATOM 925 N N . TYR A 1 112 ? 17.184 -3.191 -6.802 1.00 77.12 112 TYR A N 1
ATOM 926 C CA . TYR A 1 112 ? 18.535 -2.960 -6.290 1.00 77.12 112 TYR A CA 1
ATOM 927 C C . TYR A 1 112 ? 19.576 -3.762 -7.080 1.00 77.12 112 TYR A C 1
ATOM 929 O O . TYR A 1 112 ? 20.516 -3.168 -7.602 1.00 77.12 112 TYR A O 1
ATOM 937 N N . GLN A 1 113 ? 19.340 -5.059 -7.305 1.00 75.62 113 GLN A N 1
ATOM 938 C CA . GLN A 1 113 ? 20.216 -5.894 -8.147 1.00 75.62 113 GLN A CA 1
ATOM 939 C C . GLN A 1 113 ? 20.331 -5.370 -9.589 1.00 75.62 113 GLN A C 1
ATOM 941 O O . GLN A 1 113 ? 21.361 -5.497 -10.253 1.00 75.62 113 GLN A O 1
ATOM 946 N N . ARG A 1 114 ? 19.263 -4.754 -10.105 1.00 73.00 114 ARG A N 1
ATOM 947 C CA . ARG A 1 114 ? 19.260 -4.147 -11.442 1.00 73.00 114 ARG A CA 1
ATOM 948 C C . ARG A 1 114 ? 19.970 -2.804 -11.491 1.00 73.00 114 ARG A C 1
ATOM 950 O O . ARG A 1 114 ? 20.586 -2.501 -12.506 1.00 73.00 114 ARG A O 1
ATOM 957 N N . ILE A 1 115 ? 19.897 -2.002 -10.430 1.00 73.31 115 ILE A N 1
ATOM 958 C CA . ILE A 1 115 ? 20.662 -0.756 -10.314 1.00 73.31 115 ILE A CA 1
ATOM 959 C C . ILE A 1 115 ? 22.158 -1.066 -10.384 1.00 73.31 115 ILE A C 1
ATOM 961 O O . ILE A 1 115 ? 22.864 -0.384 -11.111 1.00 73.31 115 ILE A O 1
ATOM 965 N N . GLU A 1 116 ? 22.624 -2.136 -9.743 1.00 64.00 116 GLU A N 1
ATOM 966 C CA . GLU A 1 116 ? 24.032 -2.554 -9.802 1.00 64.00 116 GLU A CA 1
ATOM 967 C C . GLU A 1 116 ? 24.499 -2.951 -11.217 1.00 64.00 116 GLU A C 1
ATOM 969 O O . GLU A 1 116 ? 25.693 -2.913 -11.502 1.00 64.00 116 GLU A O 1
ATOM 974 N N . THR A 1 117 ? 23.576 -3.284 -12.128 1.00 68.94 117 THR A N 1
ATOM 975 C CA . THR A 1 117 ? 23.890 -3.913 -13.425 1.00 68.94 117 THR A CA 1
ATOM 976 C C . THR A 1 117 ? 23.450 -3.122 -14.671 1.00 68.94 117 THR A C 1
ATOM 978 O O . THR A 1 117 ? 23.704 -3.578 -15.785 1.00 68.94 117 THR A O 1
ATOM 981 N N . CYS A 1 118 ? 22.802 -1.948 -14.556 1.00 66.12 118 CYS A N 1
ATOM 982 C CA . CYS A 1 118 ? 22.166 -1.261 -15.703 1.00 66.12 118 CYS A CA 1
ATOM 983 C C . CYS A 1 118 ? 22.636 0.177 -16.010 1.00 66.12 118 CYS A C 1
ATOM 985 O O . CYS A 1 118 ? 22.703 1.041 -15.142 1.00 66.12 118 CYS A O 1
ATOM 987 N N . HIS A 1 119 ? 22.701 0.503 -17.312 1.00 57.09 119 HIS A N 1
ATOM 988 C CA . HIS A 1 119 ? 22.860 1.864 -17.871 1.00 57.09 119 HIS A CA 1
ATOM 989 C C . HIS A 1 119 ? 21.666 2.822 -17.632 1.00 57.09 119 HIS A C 1
ATOM 991 O O . HIS A 1 119 ? 21.751 4.013 -17.919 1.00 57.09 119 HIS A O 1
ATOM 997 N N . LEU A 1 120 ? 20.534 2.327 -17.110 1.00 65.62 120 LEU A N 1
ATOM 998 C CA . LEU A 1 120 ? 19.344 3.117 -16.734 1.00 65.62 120 LEU A CA 1
ATOM 999 C C . LEU A 1 120 ? 19.301 3.457 -15.232 1.00 65.62 120 LEU A C 1
ATOM 1001 O O . LEU A 1 120 ? 18.232 3.741 -14.687 1.00 65.62 120 LEU A O 1
ATOM 1005 N N . LEU A 1 121 ? 20.469 3.444 -14.585 1.00 68.00 121 LEU A N 1
ATOM 1006 C CA . LEU A 1 121 ? 20.702 3.666 -13.156 1.00 68.00 121 LEU A CA 1
ATOM 1007 C C . LEU A 1 121 ? 19.830 4.787 -12.569 1.00 68.00 121 LEU A C 1
ATOM 1009 O O . LEU A 1 121 ? 19.083 4.580 -11.617 1.00 68.00 121 LEU A O 1
ATOM 1013 N N . TYR A 1 122 ? 19.841 5.959 -13.208 1.00 67.44 122 TYR A N 1
ATOM 1014 C C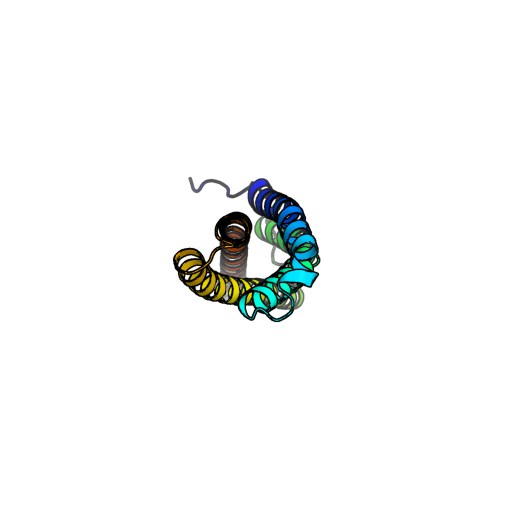A . TYR A 1 122 ? 19.122 7.140 -12.732 1.00 67.44 122 TYR A CA 1
ATOM 1015 C C . TYR A 1 122 ? 17.594 6.972 -12.752 1.00 67.44 122 TYR A C 1
ATOM 1017 O O . TYR A 1 122 ? 16.900 7.399 -11.828 1.00 67.44 122 TYR A O 1
ATOM 1025 N N . ALA A 1 123 ? 17.056 6.304 -13.777 1.00 69.81 123 ALA A N 1
ATOM 1026 C CA . ALA A 1 123 ? 15.622 6.048 -13.870 1.00 69.81 123 ALA A CA 1
ATOM 1027 C C . ALA A 1 123 ? 15.166 5.100 -12.752 1.00 69.81 123 ALA A C 1
ATOM 1029 O O . ALA A 1 123 ? 14.126 5.345 -12.137 1.00 69.81 123 ALA A O 1
ATOM 1030 N N . TYR A 1 124 ? 15.963 4.067 -12.458 1.00 78.38 124 TYR A N 1
ATOM 1031 C CA . TYR A 1 124 ? 15.655 3.113 -11.399 1.00 78.38 124 TYR A CA 1
ATOM 1032 C C . TYR A 1 124 ? 15.871 3.685 -9.988 1.00 78.38 124 TYR A C 1
ATOM 1034 O O . TYR A 1 124 ? 15.058 3.426 -9.110 1.00 78.38 124 TYR A O 1
ATOM 1042 N N . ILE A 1 125 ? 16.862 4.551 -9.765 1.00 78.06 125 ILE A N 1
ATOM 1043 C CA . ILE A 1 125 ? 17.050 5.232 -8.469 1.00 78.06 125 ILE A CA 1
ATOM 1044 C C . ILE A 1 125 ? 15.838 6.104 -8.110 1.00 78.06 125 ILE A C 1
ATOM 1046 O O . ILE A 1 125 ? 15.352 6.052 -6.977 1.00 78.06 125 ILE A O 1
ATOM 1050 N N . ILE A 1 126 ? 15.311 6.875 -9.070 1.00 78.44 126 ILE A N 1
ATOM 1051 C CA . ILE A 1 126 ? 14.139 7.735 -8.835 1.00 78.44 126 ILE A CA 1
ATOM 1052 C C . ILE A 1 126 ? 12.924 6.899 -8.431 1.00 78.44 126 ILE A C 1
ATOM 1054 O O . ILE A 1 126 ? 12.259 7.219 -7.443 1.00 78.44 126 ILE A O 1
ATOM 1058 N N . VAL A 1 127 ? 12.629 5.825 -9.172 1.00 82.56 127 VAL A N 1
ATOM 1059 C CA . VAL A 1 127 ? 11.455 4.998 -8.870 1.00 82.56 127 VAL A CA 1
ATOM 1060 C C . VAL A 1 127 ? 11.625 4.238 -7.559 1.00 82.56 127 VAL A C 1
ATOM 1062 O O . VAL A 1 127 ? 10.664 4.156 -6.800 1.00 82.56 127 VAL A O 1
ATOM 1065 N N . THR A 1 128 ? 12.836 3.772 -7.240 1.00 82.12 128 THR A N 1
ATOM 1066 C CA . THR A 1 128 ? 13.144 3.142 -5.951 1.00 82.12 128 THR A CA 1
ATOM 1067 C C . THR A 1 128 ? 12.926 4.123 -4.800 1.00 82.12 128 THR A C 1
ATOM 1069 O O . THR A 1 128 ? 12.262 3.773 -3.832 1.00 82.12 128 THR A O 1
ATOM 1072 N N . SER A 1 129 ? 13.364 5.383 -4.920 1.00 85.75 129 SER A N 1
ATOM 1073 C CA . SER A 1 129 ? 13.111 6.413 -3.898 1.00 85.75 129 SER A CA 1
ATOM 1074 C C . SER A 1 129 ? 11.613 6.653 -3.666 1.00 85.75 129 SER A C 1
ATOM 1076 O O . SER A 1 129 ? 11.150 6.657 -2.521 1.00 85.75 129 SER A O 1
ATOM 1078 N N . SER A 1 130 ? 10.835 6.795 -4.745 1.00 84.75 130 SER A N 1
ATOM 1079 C CA . SER A 1 130 ? 9.379 6.951 -4.651 1.00 84.75 130 SER A CA 1
ATOM 1080 C C . SER A 1 130 ? 8.694 5.729 -4.050 1.00 84.75 130 SER A C 1
ATOM 1082 O O . SER A 1 130 ? 7.812 5.860 -3.198 1.00 84.75 130 SER A O 1
ATOM 1084 N N . LEU A 1 131 ? 9.121 4.533 -4.454 1.00 85.25 131 LEU A N 1
ATOM 1085 C CA . LEU A 1 131 ? 8.601 3.284 -3.923 1.00 85.25 131 LEU A CA 1
ATOM 1086 C C . LEU A 1 131 ? 8.901 3.173 -2.420 1.00 85.25 131 LEU A C 1
ATOM 1088 O O . LEU A 1 131 ? 8.021 2.758 -1.668 1.00 85.25 131 LEU A O 1
ATOM 1092 N N . SER A 1 132 ? 10.093 3.581 -1.958 1.00 86.31 132 SER A N 1
ATOM 1093 C CA . SER A 1 132 ? 10.493 3.528 -0.537 1.00 86.31 132 SER A CA 1
ATOM 1094 C C . SER A 1 132 ? 9.638 4.441 0.328 1.00 86.31 132 SER A C 1
ATOM 1096 O O . SER A 1 132 ? 9.197 4.045 1.409 1.00 86.31 132 SER A O 1
ATOM 1098 N N . ARG A 1 133 ? 9.330 5.647 -0.165 1.00 89.00 133 ARG A N 1
ATOM 1099 C CA . ARG A 1 133 ? 8.401 6.560 0.514 1.00 89.00 133 ARG A CA 1
ATOM 1100 C C . ARG A 1 133 ? 6.995 5.964 0.598 1.00 89.00 133 ARG A C 1
ATOM 1102 O O . ARG A 1 133 ? 6.410 5.950 1.679 1.00 89.00 133 ARG A O 1
ATOM 1109 N N . LEU A 1 134 ? 6.480 5.401 -0.500 1.00 86.69 134 LEU A N 1
ATOM 1110 C CA . LEU A 1 134 ? 5.188 4.701 -0.506 1.00 86.69 134 LEU A CA 1
ATOM 1111 C C . LEU A 1 134 ? 5.165 3.535 0.490 1.00 86.69 134 LEU A C 1
ATOM 1113 O O . LEU A 1 134 ? 4.210 3.410 1.254 1.00 86.69 134 LEU A O 1
ATOM 1117 N N . TRP A 1 135 ? 6.224 2.725 0.526 1.00 88.06 135 TRP A N 1
ATOM 1118 C CA . TRP A 1 135 ? 6.355 1.608 1.462 1.00 88.06 135 TRP A CA 1
ATOM 1119 C C . TRP A 1 135 ? 6.294 2.088 2.911 1.00 88.06 135 TRP A C 1
ATOM 1121 O O . TRP A 1 135 ? 5.522 1.554 3.706 1.00 88.06 135 TRP A O 1
ATOM 1131 N N . PHE A 1 136 ? 7.040 3.144 3.243 1.00 87.50 136 PHE A N 1
ATOM 1132 C CA . PHE A 1 136 ? 7.047 3.724 4.583 1.00 87.50 136 PHE A CA 1
ATOM 1133 C C . PHE A 1 136 ? 5.656 4.220 5.001 1.00 87.50 136 PHE A C 1
ATOM 1135 O O . PHE A 1 136 ? 5.179 3.886 6.088 1.00 87.50 136 PHE A O 1
ATOM 1142 N N . TYR A 1 137 ? 4.969 4.970 4.132 1.00 85.56 137 TYR A N 1
ATOM 1143 C CA . TYR A 1 137 ? 3.631 5.484 4.436 1.00 85.56 137 TYR A CA 1
ATOM 1144 C C . TYR A 1 137 ? 2.596 4.365 4.598 1.00 85.56 137 TYR A C 1
ATOM 1146 O O . TYR A 1 137 ? 1.769 4.425 5.509 1.00 85.56 137 TYR A O 1
ATOM 1154 N N . LEU A 1 138 ? 2.656 3.326 3.759 1.00 84.31 138 LEU A N 1
ATOM 1155 C CA . LEU A 1 138 ? 1.755 2.174 3.839 1.00 84.31 138 LEU A CA 1
ATOM 1156 C C . LEU A 1 138 ? 2.028 1.313 5.078 1.00 84.31 138 LEU A C 1
ATOM 1158 O O . LEU A 1 138 ? 1.087 0.940 5.774 1.00 84.31 138 LEU A O 1
ATOM 1162 N N . LYS A 1 139 ? 3.297 1.056 5.415 1.00 85.12 139 LYS A N 1
ATOM 1163 C CA . LYS A 1 139 ? 3.681 0.327 6.635 1.00 85.12 139 LYS A CA 1
ATOM 1164 C C . LYS A 1 139 ? 3.195 1.045 7.888 1.00 85.12 139 LYS A C 1
ATOM 1166 O O . LYS A 1 139 ? 2.636 0.420 8.787 1.00 85.12 139 LYS A O 1
ATOM 1171 N N . ARG A 1 140 ? 3.349 2.370 7.928 1.00 82.31 140 ARG A N 1
ATOM 1172 C CA . ARG A 1 140 ? 2.830 3.189 9.027 1.00 82.31 140 ARG A CA 1
ATOM 1173 C C . ARG A 1 140 ? 1.309 3.093 9.137 1.00 82.31 140 ARG A C 1
ATOM 1175 O O . ARG A 1 140 ? 0.778 3.050 10.240 1.00 82.31 140 ARG A O 1
ATOM 1182 N N . HIS A 1 141 ? 0.616 3.014 8.006 1.00 79.38 141 HIS A N 1
ATOM 1183 C CA . HIS A 1 141 ? -0.828 2.834 7.988 1.00 79.38 141 HIS A CA 1
ATOM 1184 C C . HIS A 1 141 ? -1.267 1.467 8.539 1.00 79.38 141 HIS A C 1
ATOM 1186 O O . HIS A 1 141 ? -2.242 1.405 9.281 1.00 79.38 141 HIS A O 1
ATOM 1192 N N . VAL A 1 142 ? -0.545 0.385 8.224 1.00 83.25 142 VAL A N 1
ATOM 1193 C CA . VAL A 1 142 ? -0.799 -0.951 8.804 1.00 83.25 142 VAL A CA 1
ATOM 1194 C C . VAL A 1 142 ? -0.687 -0.915 10.321 1.00 83.25 142 VAL A C 1
ATOM 1196 O O . VAL A 1 142 ? -1.578 -1.404 11.003 1.00 83.25 142 VAL A O 1
ATOM 1199 N N . TRP A 1 143 ? 0.371 -0.294 10.847 1.00 82.12 143 TRP A N 1
ATOM 1200 C CA . TRP A 1 143 ? 0.582 -0.193 12.291 1.00 82.12 143 TRP A CA 1
ATOM 1201 C C . TRP A 1 143 ? -0.615 0.451 13.006 1.00 82.12 143 TRP A C 1
ATOM 1203 O O . TRP A 1 143 ? -1.120 -0.105 13.977 1.00 82.12 143 TRP A O 1
ATOM 1213 N N . VAL A 1 144 ? -1.137 1.554 12.459 1.00 78.94 144 VAL A N 1
ATOM 1214 C CA . VAL A 1 144 ? -2.336 2.225 12.989 1.00 78.94 144 VAL A CA 1
ATOM 1215 C C . VAL A 1 144 ? -3.560 1.308 12.946 1.00 78.94 144 VAL A C 1
ATOM 1217 O O . VAL A 1 144 ? -4.316 1.254 13.913 1.00 78.94 144 VAL A O 1
ATOM 1220 N N . LEU A 1 145 ? -3.793 0.614 11.827 1.00 78.94 145 LEU A N 1
ATOM 1221 C CA . LEU A 1 145 ? -4.953 -0.272 11.696 1.00 78.94 145 LEU A CA 1
ATOM 1222 C C . LEU A 1 145 ? -4.904 -1.399 12.733 1.00 78.94 145 LEU A C 1
ATOM 1224 O O . LEU A 1 145 ? -5.907 -1.640 13.401 1.00 78.94 145 LEU A O 1
ATOM 1228 N N . CYS A 1 146 ? -3.737 -2.016 12.927 1.00 82.19 146 CYS A N 1
ATOM 1229 C CA . CYS A 1 146 ? -3.537 -3.033 13.957 1.00 82.19 146 CYS A CA 1
ATOM 1230 C C . CYS A 1 146 ? -3.785 -2.481 15.371 1.00 82.19 146 CYS A C 1
ATOM 1232 O O . CYS A 1 146 ? -4.392 -3.155 16.201 1.00 82.19 146 CYS A O 1
ATOM 1234 N N . GLU A 1 147 ? -3.352 -1.249 15.653 1.00 82.19 147 GLU A N 1
ATOM 1235 C CA . GLU A 1 147 ? -3.581 -0.617 16.955 1.00 82.19 147 GLU A CA 1
ATOM 1236 C C . GLU A 1 147 ? -5.077 -0.374 17.219 1.00 82.19 147 GLU A C 1
ATOM 1238 O O . GLU A 1 147 ? -5.583 -0.689 18.298 1.00 82.19 147 GLU A O 1
ATOM 1243 N N . ILE A 1 148 ? -5.806 0.131 16.218 1.00 77.62 148 ILE A N 1
ATOM 1244 C CA . ILE A 1 148 ? -7.260 0.327 16.292 1.00 77.62 148 ILE A CA 1
ATOM 1245 C C . ILE A 1 148 ? -7.969 -1.004 16.564 1.00 77.62 148 ILE A C 1
ATOM 1247 O O . ILE A 1 148 ? -8.831 -1.070 17.441 1.00 77.62 148 ILE A O 1
ATOM 1251 N N . GLN A 1 149 ? -7.594 -2.062 15.842 1.00 78.75 149 GLN A N 1
ATOM 1252 C CA . GLN A 1 149 ? -8.161 -3.399 16.029 1.00 78.75 149 GLN A CA 1
ATOM 1253 C C . GLN A 1 149 ? -7.910 -3.929 17.444 1.00 78.75 149 GLN A C 1
ATOM 1255 O O . GLN A 1 149 ? -8.836 -4.423 18.084 1.00 78.75 149 GLN A O 1
ATOM 1260 N N . SER A 1 150 ? -6.689 -3.767 17.961 1.00 81.25 150 SER A N 1
ATOM 1261 C CA . SER A 1 150 ? -6.334 -4.170 19.326 1.00 81.25 150 SER A CA 1
ATOM 1262 C C . SER A 1 150 ? -7.183 -3.444 20.378 1.00 81.25 150 SER A C 1
ATOM 1264 O O . SER A 1 150 ? -7.754 -4.070 21.271 1.00 81.25 150 SER A O 1
ATOM 1266 N N . ARG A 1 151 ? -7.363 -2.123 20.240 1.00 78.12 151 ARG A N 1
ATOM 1267 C CA . ARG A 1 151 ? -8.187 -1.327 21.168 1.00 78.12 151 ARG A CA 1
ATOM 1268 C C . ARG A 1 151 ? -9.666 -1.712 21.129 1.00 78.12 151 ARG A C 1
ATOM 1270 O O . ARG A 1 151 ? -10.296 -1.775 22.184 1.00 78.12 151 ARG A O 1
ATOM 1277 N N . LEU A 1 152 ? -10.215 -1.978 19.942 1.00 75.56 152 LEU A N 1
ATOM 1278 C CA . LEU A 1 152 ? -11.590 -2.467 19.803 1.00 75.56 152 LEU A CA 1
ATOM 1279 C C . LEU A 1 152 ? -11.774 -3.814 20.502 1.00 75.56 152 LEU A C 1
ATOM 1281 O O . LEU A 1 152 ? -12.718 -3.969 21.272 1.00 75.56 152 LEU A O 1
ATOM 1285 N N . PHE A 1 153 ? -10.831 -4.735 20.315 1.00 78.88 153 PHE A N 1
ATOM 1286 C CA . PHE A 1 153 ? -10.850 -6.043 20.966 1.00 78.88 153 PHE A CA 1
ATOM 1287 C C . PHE A 1 153 ? -10.772 -5.944 22.503 1.00 78.88 153 PHE A C 1
ATOM 1289 O O . PHE A 1 153 ? -11.512 -6.612 23.228 1.00 78.88 153 PHE A O 1
ATOM 1296 N N . ILE A 1 154 ? -9.923 -5.057 23.036 1.00 79.19 154 ILE A N 1
ATOM 1297 C CA . ILE A 1 154 ? -9.843 -4.797 24.486 1.00 79.19 154 ILE A CA 1
ATOM 1298 C C . ILE A 1 154 ? -11.161 -4.215 25.015 1.00 79.19 154 ILE A C 1
ATOM 1300 O O . ILE A 1 154 ? -11.610 -4.566 26.106 1.00 79.19 154 ILE A O 1
ATOM 1304 N N . LYS A 1 155 ? -11.797 -3.310 24.265 1.00 72.62 155 LYS A N 1
ATOM 1305 C CA . LYS A 1 155 ?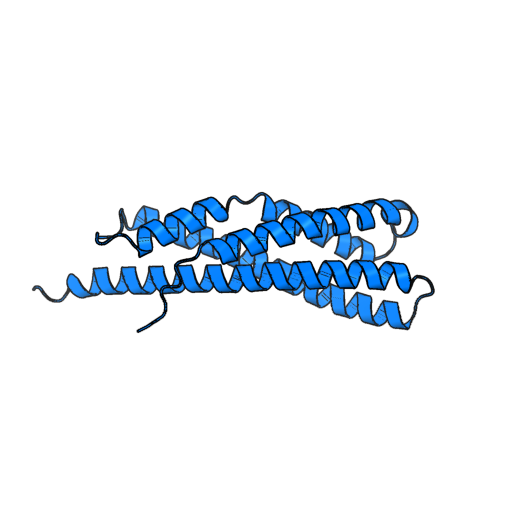 -13.073 -2.717 24.675 1.00 72.62 155 LYS A CA 1
ATOM 1306 C C . LYS A 1 155 ? -14.202 -3.749 24.680 1.00 72.62 155 LYS A C 1
ATOM 1308 O O . LYS A 1 155 ? -14.979 -3.791 25.633 1.00 72.62 155 LYS A O 1
ATOM 1313 N N . GLU A 1 156 ? -14.266 -4.588 23.652 1.00 72.38 156 GLU A N 1
ATOM 1314 C CA . GLU A 1 156 ? -15.230 -5.681 23.561 1.00 72.38 156 GLU A CA 1
ATOM 1315 C C . GLU A 1 156 ? -15.063 -6.659 24.731 1.00 72.38 156 GLU A C 1
ATOM 1317 O O . GLU A 1 156 ? -16.022 -6.901 25.463 1.00 72.38 156 GLU A O 1
ATOM 1322 N N . SER A 1 157 ? -13.841 -7.127 25.001 1.00 71.69 157 SER A N 1
ATOM 1323 C CA . SER A 1 157 ? -13.583 -8.065 26.105 1.00 71.69 157 SER A CA 1
ATOM 1324 C C . SER A 1 157 ? -13.956 -7.496 27.480 1.00 71.69 157 SER A C 1
ATOM 1326 O O . SER A 1 157 ? -14.565 -8.199 28.286 1.00 71.69 157 SER A O 1
ATOM 1328 N N . LYS A 1 158 ? -13.708 -6.202 27.734 1.00 71.56 158 LYS A N 1
ATOM 1329 C CA . LYS A 1 158 ? -14.183 -5.520 28.955 1.00 71.56 158 LYS A CA 1
ATOM 1330 C C . LYS A 1 158 ? -15.709 -5.469 29.055 1.00 71.56 158 LYS A C 1
ATOM 1332 O O . LYS A 1 158 ? -16.240 -5.585 30.153 1.00 71.56 158 LYS A O 1
ATOM 1337 N N . SER A 1 159 ? -16.410 -5.299 27.933 1.00 63.97 159 SER A N 1
ATOM 1338 C CA . SER A 1 159 ? -17.879 -5.265 27.907 1.00 63.97 159 SER A CA 1
ATOM 1339 C C . SER A 1 159 ? -18.532 -6.633 28.135 1.00 63.97 159 SER A C 1
ATOM 1341 O O . SER A 1 159 ? -19.651 -6.688 28.639 1.00 63.97 159 SER A O 1
ATOM 1343 N N . PHE A 1 160 ? -17.832 -7.724 27.803 1.00 59.66 160 PHE A N 1
ATOM 1344 C CA . PHE A 1 160 ? -18.252 -9.092 28.119 1.00 59.66 160 PHE A CA 1
ATOM 1345 C C . PHE A 1 160 ? -17.904 -9.484 29.562 1.00 59.66 160 PHE A C 1
ATOM 1347 O O . PHE A 1 160 ? -18.720 -10.107 30.234 1.00 59.66 160 PHE A O 1
ATOM 1354 N N . GLY A 1 161 ? -16.736 -9.076 30.073 1.00 54.78 161 GLY A N 1
ATOM 1355 C CA . GLY A 1 161 ? -16.302 -9.389 31.440 1.00 54.78 161 GLY A CA 1
ATOM 1356 C C . GLY A 1 161 ? -17.188 -8.791 32.539 1.00 54.78 161 GLY A C 1
ATOM 1357 O O . GLY A 1 161 ? -17.316 -9.383 33.603 1.00 54.78 161 GLY A O 1
ATOM 1358 N N . THR A 1 162 ? -17.854 -7.661 32.286 1.00 52.88 162 THR A N 1
ATOM 1359 C CA . THR A 1 162 ? -18.816 -7.072 33.233 1.00 52.88 162 THR A CA 1
ATOM 1360 C C . THR A 1 162 ? -20.177 -7.770 33.253 1.00 52.88 162 THR A C 1
ATOM 1362 O O . THR A 1 162 ? -20.933 -7.557 34.196 1.00 52.88 162 THR A O 1
ATOM 1365 N N . ASN A 1 163 ? -20.493 -8.619 32.269 1.00 48.03 163 ASN A N 1
ATOM 1366 C CA . ASN A 1 163 ? -21.757 -9.365 32.235 1.00 48.03 163 ASN A CA 1
ATOM 1367 C C . ASN A 1 163 ? -21.700 -10.695 33.000 1.00 48.03 163 ASN A C 1
ATOM 1369 O O . ASN A 1 163 ? -22.752 -11.225 33.325 1.00 48.03 163 ASN A O 1
ATOM 1373 N N . ASN A 1 164 ? -20.508 -11.208 33.321 1.00 45.19 164 ASN A N 1
ATOM 1374 C CA . ASN A 1 164 ? -20.339 -12.502 33.999 1.00 45.19 164 ASN A CA 1
ATOM 1375 C C . ASN A 1 164 ? -20.056 -12.378 35.512 1.00 45.19 164 ASN A C 1
ATOM 1377 O O . ASN A 1 164 ? -19.680 -13.361 36.140 1.00 45.19 164 ASN A O 1
ATOM 1381 N N . VAL A 1 165 ? -20.182 -11.181 36.098 1.00 43.50 165 VAL A N 1
ATOM 1382 C CA . VAL A 1 165 ? -19.950 -10.933 37.543 1.00 43.50 165 VAL A CA 1
ATOM 1383 C C . VAL A 1 165 ? -21.265 -10.643 38.291 1.00 43.50 165 VAL A C 1
ATOM 1385 O O . VAL A 1 165 ? -21.257 -10.287 39.463 1.00 43.50 165 VAL A O 1
ATOM 1388 N N . ILE A 1 166 ? -22.414 -10.811 37.633 1.00 44.53 166 ILE A N 1
ATOM 1389 C CA . ILE A 1 166 ? -23.732 -10.740 38.273 1.00 44.53 166 ILE A CA 1
ATOM 1390 C C . ILE A 1 166 ? -24.521 -11.990 37.877 1.00 44.53 166 ILE A C 1
ATOM 1392 O O . ILE A 1 166 ? -25.417 -11.914 37.045 1.00 44.53 166 ILE A O 1
ATOM 1396 N N . GLU A 1 167 ? -24.154 -13.129 38.457 1.00 35.22 167 GLU A N 1
ATOM 1397 C CA . GLU A 1 167 ? -25.067 -14.243 38.750 1.00 35.22 167 GLU A CA 1
ATOM 1398 C C . GLU A 1 167 ? -24.737 -14.782 40.143 1.00 35.22 167 GLU A C 1
ATOM 1400 O O . GLU A 1 167 ? -23.530 -14.955 40.438 1.00 35.22 167 GLU A O 1
#

Sequence (167 aa):
MEEPIGSWVFPRLSLTLASKEMVYFSKWIYRHRSRLRKDKSFQRLLQIERLIKRYLKINITNLAKQALKEINSSGRIVSSTQLISFMTQLSDCTLYVIQLLKLMESTFNDLYQRIETCHLLYAYIIVTSSLSRLWFYLKRHVWVLCEIQSRLFIKESKSFGTNNVIE

Secondary structure (DSSP, 8-state):
-------THHHHHHHHHHHHHHHHHHHHHHHHTTTTTT-HHHHHHHHHHHHHHHHHHS-HHHHHHHHHHHHH-SSPPS-HHHHHHHHHHHHHHHHHHHHHHHHHHHHHHHHHHHHTT-TTHHHHHHHHHHHHHHHHHHHHHHHHHHHHHHHHHHHHHHHHHTTSS--

Organism: Amphimedon queenslandica (NCBI:txid400682)

Radius of gyration: 20.18 Å; chains: 1; bounding box: 49×28×63 Å

Foldseek 3Di:
DPPPPPDPVQLVVLLVQLVVLLVVLVVLLVVCCVVCVVPPLSVLSVVLSVLSVVLSPPPVVVLLVVLVVQLPDPDDRPDPVVLVVSLVVLVVSLVSLVVSLVSLVVSLVVLVVVCVPDPCVVSSVSNSVSSVSSSVSSVSNSVSSVVSSVSSVVRNVVVVVVVPPPD

InterPro domains:
  IPR027951 Nucleolus and neural progenitor protein-like, N-terminal domain [PF14780] (20-148)

pLDDT: mean 76.7, std 13.75, range [29.69, 93.12]